Protein AF-A0A7G3ALX7-F1 (afdb_monomer_lite)

Foldseek 3Di:
DLVVVVVVCVVCVVVCVVVVPDNDDPVVVVVVVVVLVVVLVVCVVVVNADPDPSNQVVCCVPPVDGPPPPPD

pLDDT: mean 85.76, std 9.84, range [50.75, 97.25]

Organism: Lutzomyia longipalpis (NCBI:txid7200)

Radius of gyration: 17.98 Å; chains: 1; bounding box: 38×24×45 Å

Sequence (72 aa):
MEFLRIFFLTLFPGLGKALRLKINKPEVTDFCMKLLRETTEYREKHGIKRNDFLDLLMQIKNTGKIEGDDTD

Secondary structure (DSSP, 8-state):
-HHHHHHHHHH-HHHHHHTT--SS-HHHHHHHHHHHHHHHHHHHHHT---SSHHHHHHHHHHHSS-TT----

Structure (mmCIF, N/CA/C/O backbone):
data_AF-A0A7G3ALX7-F1
#
_entry.id   AF-A0A7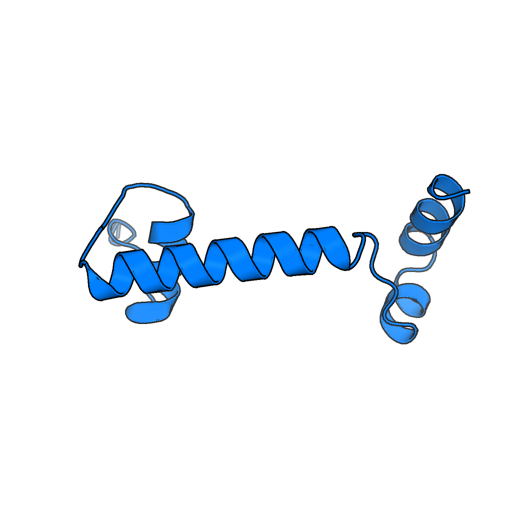G3ALX7-F1
#
loop_
_atom_site.group_PDB
_atom_site.id
_atom_site.type_symbol
_atom_site.label_atom_id
_atom_site.label_alt_id
_atom_site.label_comp_id
_atom_site.label_asym_id
_atom_site.label_entity_id
_atom_site.label_seq_id
_atom_site.pdbx_PDB_ins_code
_atom_site.Cartn_x
_atom_site.Cartn_y
_atom_site.Cartn_z
_atom_site.occupancy
_atom_site.B_iso_or_equiv
_atom_site.auth_seq_id
_atom_site.auth_comp_id
_atom_site.auth_asym_id
_atom_site.auth_atom_id
_atom_site.pdbx_PDB_model_num
ATOM 1 N N . MET A 1 1 ? 17.459 -10.824 -18.999 1.00 61.16 1 MET A N 1
ATOM 2 C CA . MET A 1 1 ? 17.233 -9.444 -19.492 1.00 61.16 1 MET A CA 1
ATOM 3 C C . MET A 1 1 ? 16.711 -8.485 -18.414 1.00 61.16 1 MET A C 1
ATOM 5 O O . MET A 1 1 ? 17.057 -7.315 -18.481 1.00 61.16 1 MET A O 1
ATOM 9 N N . GLU A 1 2 ? 15.967 -8.933 -17.389 1.00 69.75 2 GLU A N 1
ATOM 10 C CA . GLU A 1 2 ? 15.454 -8.054 -16.305 1.00 69.75 2 GLU A CA 1
ATOM 11 C C . GLU A 1 2 ? 16.540 -7.293 -15.523 1.00 69.75 2 GLU A C 1
ATOM 13 O O . GLU A 1 2 ? 16.342 -6.148 -15.127 1.00 69.75 2 GLU A O 1
ATOM 18 N N . PHE A 1 3 ? 17.722 -7.891 -15.355 1.00 74.38 3 PHE A N 1
ATOM 19 C CA . PHE A 1 3 ? 18.841 -7.258 -14.651 1.00 74.38 3 PHE A CA 1
ATOM 20 C C . PHE A 1 3 ? 19.320 -5.970 -15.338 1.00 74.38 3 PHE A C 1
ATOM 22 O O . PHE A 1 3 ? 19.600 -4.979 -14.672 1.00 74.38 3 PHE A O 1
ATOM 29 N N . LEU A 1 4 ? 19.337 -5.955 -16.678 1.00 78.56 4 LEU A N 1
ATOM 30 C CA . LEU A 1 4 ? 19.691 -4.770 -17.465 1.00 78.56 4 LEU A CA 1
ATOM 31 C C . LEU A 1 4 ? 18.645 -3.664 -17.311 1.00 78.56 4 LEU A C 1
ATOM 33 O O . LEU A 1 4 ? 18.997 -2.491 -17.253 1.00 78.56 4 LEU A O 1
ATOM 37 N N . ARG A 1 5 ? 17.364 -4.032 -17.195 1.00 74.62 5 ARG A N 1
ATOM 38 C CA . ARG A 1 5 ? 16.262 -3.087 -16.980 1.00 74.62 5 ARG A CA 1
ATOM 39 C C . ARG A 1 5 ? 16.380 -2.403 -15.621 1.00 74.62 5 ARG A C 1
ATOM 41 O O . ARG A 1 5 ? 16.275 -1.184 -15.552 1.00 74.62 5 ARG A O 1
ATOM 48 N N . ILE A 1 6 ? 16.644 -3.168 -14.562 1.00 78.50 6 ILE A N 1
ATOM 49 C CA . ILE A 1 6 ? 16.858 -2.616 -13.216 1.00 78.50 6 ILE A CA 1
ATOM 50 C C . ILE A 1 6 ? 18.108 -1.732 -13.203 1.00 78.50 6 ILE A C 1
ATOM 52 O O . ILE A 1 6 ? 18.030 -0.596 -12.749 1.00 78.50 6 ILE A O 1
ATOM 56 N N . PHE A 1 7 ? 19.214 -2.202 -13.786 1.00 83.25 7 PHE A N 1
ATOM 57 C CA . PHE A 1 7 ? 20.462 -1.443 -13.889 1.00 83.25 7 PHE A CA 1
ATOM 58 C C . PHE A 1 7 ? 20.279 -0.100 -14.618 1.00 83.25 7 PHE A C 1
ATOM 60 O O . PHE A 1 7 ? 20.747 0.941 -14.155 1.00 83.25 7 PHE A O 1
ATOM 67 N N . PHE A 1 8 ? 19.528 -0.083 -15.722 1.00 80.31 8 PHE A N 1
ATOM 68 C CA . PHE A 1 8 ? 19.244 1.145 -16.464 1.00 80.31 8 PHE A CA 1
ATOM 69 C C . PHE A 1 8 ? 18.354 2.115 -15.670 1.00 80.31 8 PHE A C 1
ATOM 71 O O . PHE A 1 8 ? 18.597 3.322 -15.676 1.00 80.31 8 PHE A O 1
ATOM 78 N N . LEU A 1 9 ? 17.362 1.600 -14.932 1.00 79.69 9 LEU A N 1
ATOM 79 C CA . LEU A 1 9 ? 16.510 2.409 -14.049 1.00 79.69 9 LEU A CA 1
ATOM 80 C C . LEU A 1 9 ? 17.279 2.993 -12.860 1.00 79.69 9 LEU A C 1
ATOM 82 O O . LEU A 1 9 ? 16.957 4.096 -12.422 1.00 79.69 9 LEU A O 1
ATOM 86 N N . THR A 1 10 ? 18.298 2.288 -12.361 1.00 78.25 10 THR A N 1
ATOM 87 C CA . THR A 1 10 ? 19.163 2.792 -11.288 1.00 78.25 10 THR A CA 1
ATOM 88 C C . THR A 1 10 ? 20.165 3.833 -11.776 1.00 78.25 10 THR A C 1
ATOM 90 O O . THR A 1 10 ? 20.424 4.795 -11.060 1.00 78.25 10 THR A O 1
ATOM 93 N N . LEU A 1 11 ? 20.705 3.681 -12.990 1.00 85.00 11 LEU A N 1
ATOM 94 C CA . LEU A 1 11 ? 21.686 4.618 -13.545 1.00 85.00 11 LEU A CA 1
ATOM 95 C C . LEU A 1 11 ? 21.056 5.906 -14.083 1.00 85.00 11 LEU A C 1
ATOM 97 O O . LEU A 1 11 ? 21.665 6.970 -13.995 1.00 85.00 11 LEU A O 1
ATOM 101 N N . PHE A 1 12 ? 19.835 5.831 -14.618 1.00 85.31 12 PHE A N 1
ATOM 102 C CA . PHE A 1 12 ? 19.145 6.974 -15.220 1.00 85.31 12 PHE A CA 1
ATOM 103 C C . PHE A 1 12 ? 17.765 7.205 -14.585 1.00 85.31 12 PHE A C 1
ATOM 105 O O . PHE A 1 12 ? 16.732 7.086 -15.256 1.00 85.31 12 PHE A O 1
ATOM 112 N N . PRO A 1 13 ? 17.708 7.589 -13.296 1.00 77.69 13 PRO A N 1
ATOM 113 C CA . PRO A 1 13 ? 16.450 7.729 -12.563 1.00 77.69 13 PRO A CA 1
ATOM 114 C C . PRO A 1 13 ? 15.529 8.811 -13.151 1.00 77.69 13 PRO A C 1
ATOM 116 O O . PRO A 1 13 ? 14.308 8.679 -13.086 1.00 77.69 13 PRO A O 1
ATOM 119 N N . GLY A 1 14 ? 16.089 9.863 -13.764 1.00 81.56 14 GLY A N 1
ATOM 120 C CA . GLY A 1 14 ? 15.317 10.918 -14.433 1.00 81.56 14 GLY A CA 1
ATOM 121 C C . GLY A 1 14 ? 14.544 10.411 -15.654 1.00 81.56 14 GLY A C 1
ATOM 122 O O . GLY A 1 14 ? 13.346 10.662 -15.775 1.00 81.56 14 GLY A O 1
ATOM 123 N N . LEU A 1 15 ? 15.200 9.622 -16.513 1.00 79.75 15 LEU A N 1
ATOM 124 C CA . LEU A 1 15 ? 14.569 8.986 -17.676 1.00 79.75 15 LEU A CA 1
ATOM 125 C C . LEU A 1 15 ? 13.570 7.906 -17.252 1.00 79.75 15 LEU A C 1
ATOM 127 O O . LEU A 1 15 ? 12.474 7.834 -17.804 1.00 79.75 15 LEU A O 1
ATOM 131 N N . GLY A 1 16 ? 13.902 7.115 -16.226 1.00 79.50 16 GLY A N 1
ATOM 132 C CA . GLY A 1 16 ? 12.985 6.128 -15.653 1.00 79.50 16 GLY A CA 1
ATOM 133 C C . GLY A 1 16 ? 11.689 6.756 -15.130 1.00 79.50 16 GLY A C 1
ATOM 134 O O . GLY A 1 16 ? 10.602 6.242 -15.405 1.00 79.50 16 GLY A O 1
ATOM 135 N N . LYS A 1 17 ? 11.788 7.907 -14.445 1.00 76.62 17 LYS A N 1
ATOM 136 C CA . LYS A 1 17 ? 10.625 8.689 -13.990 1.00 76.62 17 LYS A CA 1
ATOM 137 C C . LYS A 1 17 ? 9.834 9.281 -15.158 1.00 76.62 17 LYS A C 1
ATOM 139 O O . LYS A 1 17 ? 8.612 9.148 -15.169 1.00 76.62 17 LYS A O 1
ATOM 144 N N . ALA A 1 18 ? 10.505 9.882 -16.144 1.00 81.25 18 ALA A N 1
ATOM 145 C CA . ALA A 1 18 ? 9.851 10.471 -17.316 1.00 81.25 18 ALA A CA 1
ATOM 146 C C . ALA A 1 18 ? 9.062 9.429 -18.131 1.00 81.25 18 ALA A C 1
ATOM 148 O O . ALA A 1 18 ? 7.935 9.685 -18.545 1.00 81.25 18 ALA A O 1
ATOM 149 N N . LEU A 1 19 ? 9.617 8.224 -18.284 1.00 78.75 19 LEU A N 1
ATOM 150 C CA . LEU A 1 19 ? 8.995 7.111 -19.007 1.00 78.75 19 LEU A CA 1
ATOM 151 C C . LEU A 1 19 ? 8.059 6.254 -18.135 1.00 78.75 19 LEU A C 1
ATOM 153 O O . LEU A 1 19 ? 7.547 5.239 -18.603 1.00 78.75 19 LEU A O 1
ATOM 157 N N . ARG A 1 20 ? 7.832 6.639 -16.868 1.00 79.44 20 ARG A N 1
ATOM 158 C CA . ARG A 1 20 ? 6.985 5.923 -15.890 1.00 79.44 20 ARG A CA 1
ATOM 159 C C . ARG A 1 20 ? 7.301 4.426 -15.794 1.00 79.44 20 ARG A C 1
ATOM 161 O O . ARG A 1 20 ? 6.412 3.593 -15.600 1.00 79.44 20 ARG A O 1
ATOM 168 N N . LEU A 1 21 ? 8.576 4.074 -15.927 1.00 77.25 21 LEU A N 1
ATOM 169 C CA . LEU A 1 21 ? 9.007 2.686 -15.907 1.00 77.25 21 LEU A CA 1
ATOM 170 C C . LEU A 1 21 ? 8.977 2.156 -14.471 1.00 77.25 21 LEU A C 1
ATOM 172 O O . LEU A 1 21 ? 9.679 2.644 -13.588 1.00 77.25 21 LEU A O 1
ATOM 176 N N . LYS A 1 22 ? 8.150 1.133 -14.244 1.00 76.00 22 LYS A N 1
ATOM 177 C CA . LYS A 1 22 ? 8.016 0.464 -12.946 1.00 76.00 22 LYS A CA 1
ATOM 178 C C . LYS A 1 22 ? 8.979 -0.713 -12.848 1.00 76.00 22 LYS A C 1
ATOM 180 O O . LYS A 1 22 ? 9.020 -1.551 -13.750 1.00 76.00 22 LYS A O 1
ATOM 185 N N . ILE A 1 23 ? 9.712 -0.787 -11.739 1.00 76.88 23 ILE A N 1
ATOM 186 C CA . ILE A 1 23 ? 10.578 -1.928 -11.408 1.00 76.88 23 ILE A CA 1
ATOM 187 C C . ILE A 1 23 ? 9.719 -3.174 -11.165 1.00 76.88 23 ILE A C 1
ATOM 189 O O . ILE A 1 23 ? 10.004 -4.243 -11.696 1.00 76.88 23 ILE A O 1
ATOM 193 N N . ASN A 1 24 ? 8.621 -3.008 -10.426 1.00 81.12 24 ASN A N 1
ATOM 194 C CA . ASN A 1 24 ? 7.705 -4.094 -10.104 1.00 81.12 24 ASN A CA 1
ATOM 195 C C . ASN A 1 24 ? 6.864 -4.494 -11.318 1.00 81.12 24 ASN A C 1
ATOM 197 O O . ASN A 1 24 ? 6.424 -3.641 -12.098 1.00 81.12 24 ASN A O 1
ATOM 201 N N . LYS A 1 25 ? 6.592 -5.797 -11.439 1.00 86.25 25 LYS A N 1
ATOM 202 C CA . LYS A 1 25 ? 5.615 -6.304 -12.406 1.00 86.25 25 LYS A CA 1
ATOM 203 C C . LYS A 1 25 ? 4.226 -5.731 -12.073 1.00 86.25 25 LYS A C 1
ATOM 205 O O . LYS A 1 25 ? 3.874 -5.675 -10.889 1.00 86.25 25 LYS A O 1
ATOM 210 N N . PRO A 1 26 ? 3.443 -5.313 -13.084 1.00 86.44 26 PRO A N 1
ATOM 211 C CA . PRO A 1 26 ? 2.125 -4.719 -12.865 1.00 86.44 26 PRO A CA 1
ATOM 212 C C . PRO A 1 26 ? 1.197 -5.674 -12.111 1.00 86.44 26 PRO A C 1
ATOM 214 O O . PRO A 1 26 ? 0.638 -5.282 -11.099 1.00 86.44 26 PRO A O 1
ATOM 217 N N . GLU A 1 27 ? 1.177 -6.951 -12.491 1.00 89.81 27 GLU A N 1
ATOM 218 C CA . GLU A 1 27 ? 0.349 -7.986 -11.860 1.00 89.81 27 GLU A CA 1
ATOM 219 C C . GLU A 1 27 ? 0.582 -8.123 -10.346 1.00 89.81 27 GLU A C 1
ATOM 221 O O . GLU A 1 27 ? -0.368 -8.198 -9.573 1.00 89.81 27 GLU A O 1
ATOM 226 N N . VAL A 1 28 ? 1.842 -8.074 -9.898 1.00 91.69 28 VAL A N 1
ATOM 227 C CA . VAL A 1 28 ? 2.176 -8.134 -8.463 1.00 91.69 28 VAL A CA 1
ATOM 228 C C . VAL A 1 28 ? 1.690 -6.879 -7.742 1.00 91.69 28 VAL A C 1
ATOM 230 O O . VAL A 1 28 ? 1.192 -6.951 -6.621 1.00 91.69 28 VAL A O 1
ATOM 233 N N . THR A 1 29 ? 1.821 -5.719 -8.388 1.00 91.12 29 THR A N 1
ATOM 234 C CA . THR A 1 29 ? 1.357 -4.448 -7.820 1.00 91.12 29 THR A CA 1
ATOM 235 C C . THR A 1 29 ? -0.163 -4.448 -7.683 1.00 91.12 29 THR A C 1
ATOM 237 O O . THR A 1 29 ? -0.676 -4.108 -6.621 1.00 91.12 29 THR A O 1
ATOM 240 N N . ASP A 1 30 ? -0.872 -4.872 -8.726 1.00 94.31 30 ASP A N 1
ATOM 241 C CA . ASP A 1 30 ? -2.332 -4.915 -8.759 1.00 94.31 30 ASP A CA 1
ATOM 242 C C . ASP A 1 30 ? -2.877 -5.919 -7.738 1.00 94.31 30 ASP A C 1
ATOM 244 O O . ASP A 1 30 ? -3.812 -5.602 -7.002 1.00 94.31 30 ASP A O 1
ATOM 248 N N . PHE A 1 31 ? -2.239 -7.088 -7.615 1.00 95.88 31 PHE A N 1
ATOM 249 C CA . PHE A 1 31 ? -2.564 -8.075 -6.588 1.00 95.88 31 PHE A CA 1
ATOM 250 C C . PHE A 1 31 ? -2.409 -7.503 -5.174 1.00 95.88 31 PHE A C 1
ATOM 252 O O . PHE A 1 31 ? -3.359 -7.542 -4.391 1.00 95.88 31 PHE A O 1
ATOM 259 N N . CYS A 1 32 ? -1.244 -6.934 -4.845 1.00 94.88 32 CYS A N 1
ATOM 260 C CA . CYS A 1 32 ? -1.005 -6.371 -3.516 1.00 94.88 32 CYS A CA 1
ATOM 261 C C . CYS A 1 32 ? -1.980 -5.229 -3.203 1.00 94.88 32 CYS A C 1
ATOM 263 O O . CYS A 1 32 ? -2.528 -5.175 -2.105 1.00 94.88 32 CYS A O 1
ATOM 265 N N . MET A 1 33 ? -2.239 -4.337 -4.164 1.00 94.88 33 MET A N 1
ATOM 266 C CA . MET A 1 33 ? -3.175 -3.225 -3.977 1.00 94.88 33 MET A CA 1
ATOM 267 C C . MET A 1 33 ? -4.611 -3.706 -3.766 1.00 94.88 33 MET A C 1
ATOM 269 O O . MET A 1 33 ? -5.317 -3.157 -2.919 1.00 94.88 33 MET A O 1
ATOM 273 N N . LYS A 1 34 ? -5.040 -4.737 -4.502 1.00 97.25 34 LYS A N 1
ATOM 274 C CA . LYS A 1 34 ? -6.346 -5.369 -4.306 1.00 97.25 34 LYS A CA 1
ATOM 275 C C . LYS A 1 34 ? -6.451 -5.985 -2.911 1.00 97.25 34 LYS A C 1
ATOM 277 O O . LYS A 1 34 ? -7.386 -5.664 -2.186 1.00 97.25 34 LYS A O 1
ATOM 282 N N . LEU A 1 35 ? -5.466 -6.790 -2.513 1.00 96.56 35 LEU A N 1
ATOM 283 C CA . LEU A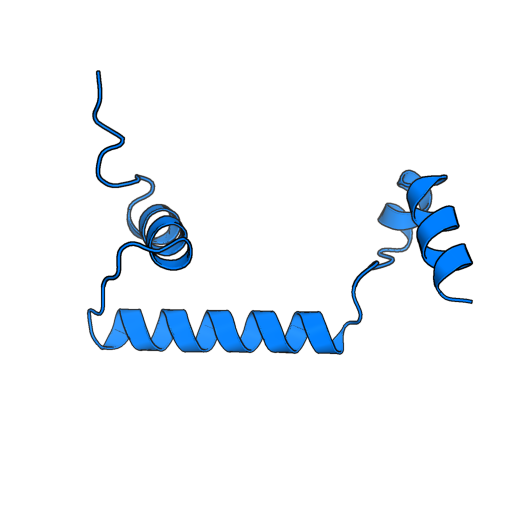 1 35 ? -5.444 -7.456 -1.210 1.00 96.56 35 LEU A CA 1
ATOM 284 C C . LEU A 1 35 ? -5.488 -6.456 -0.049 1.00 96.56 35 LEU A C 1
ATOM 286 O O . LEU A 1 35 ? -6.263 -6.629 0.892 1.00 96.56 35 LEU A O 1
ATOM 290 N N . LEU A 1 36 ? -4.663 -5.408 -0.108 1.00 95.69 36 LEU A N 1
ATOM 291 C CA . LEU A 1 36 ? -4.626 -4.370 0.922 1.00 95.69 36 LEU A CA 1
ATOM 292 C C . LEU A 1 36 ? -5.969 -3.641 1.017 1.00 95.69 36 LEU A C 1
ATOM 294 O O . LEU A 1 36 ? -6.485 -3.472 2.118 1.00 95.69 36 LEU A O 1
ATOM 298 N N . ARG A 1 37 ? -6.566 -3.276 -0.124 1.00 95.31 37 ARG A N 1
ATOM 299 C CA . ARG A 1 37 ? -7.889 -2.640 -0.177 1.00 95.31 37 ARG A CA 1
ATOM 300 C C . ARG A 1 37 ? -8.963 -3.520 0.457 1.00 95.31 37 ARG A C 1
ATOM 302 O O . ARG A 1 37 ? -9.668 -3.055 1.344 1.00 95.31 37 ARG A O 1
ATOM 309 N N . GLU A 1 38 ? -9.056 -4.779 0.038 1.00 96.75 38 GLU A N 1
ATOM 310 C CA . GLU A 1 38 ? -10.039 -5.730 0.568 1.00 96.75 38 GLU A CA 1
ATOM 311 C C . GLU A 1 38 ? -9.854 -5.941 2.075 1.00 96.75 38 GLU A C 1
ATOM 313 O O . GLU A 1 38 ? -10.826 -5.946 2.829 1.00 96.75 38 GLU A O 1
ATOM 318 N N . THR A 1 39 ? -8.603 -6.046 2.532 1.00 95.38 39 THR A N 1
ATOM 319 C CA . THR A 1 39 ? -8.282 -6.216 3.953 1.00 95.38 39 THR A CA 1
ATOM 320 C C . THR A 1 39 ? -8.691 -4.993 4.770 1.00 95.38 39 THR A C 1
ATOM 322 O O . THR A 1 39 ? -9.330 -5.147 5.811 1.00 95.38 39 THR A O 1
ATOM 325 N N . THR A 1 40 ? -8.354 -3.783 4.317 1.00 95.00 40 THR A N 1
ATOM 326 C CA . THR A 1 40 ? -8.744 -2.539 4.993 1.00 95.00 40 THR A CA 1
ATOM 327 C C . THR A 1 40 ? -10.262 -2.386 5.032 1.00 95.00 40 THR A C 1
ATOM 329 O O . THR A 1 40 ? -10.815 -2.173 6.105 1.00 95.00 40 THR A O 1
ATOM 332 N N . GLU A 1 41 ? -10.955 -2.574 3.906 1.00 95.38 41 GLU A N 1
ATOM 333 C CA . GLU A 1 41 ? -12.418 -2.466 3.842 1.00 95.38 41 GLU A CA 1
ATOM 334 C C . GLU A 1 41 ? -13.114 -3.485 4.753 1.00 95.38 41 GLU A C 1
ATOM 336 O O . GLU A 1 41 ? -14.091 -3.158 5.430 1.00 95.38 41 GLU A O 1
ATOM 341 N N . TYR A 1 42 ? -12.613 -4.722 4.794 1.00 96.75 42 TYR A N 1
ATOM 342 C CA . TYR A 1 42 ? -13.133 -5.751 5.688 1.00 96.75 42 TYR A CA 1
ATOM 343 C C . TYR A 1 42 ? -12.948 -5.361 7.158 1.00 96.75 42 TYR A C 1
ATOM 345 O O . TYR A 1 42 ? -13.899 -5.465 7.937 1.00 96.75 42 TYR A O 1
ATOM 353 N N . ARG A 1 43 ? -11.754 -4.886 7.537 1.00 95.12 43 ARG A N 1
ATOM 354 C CA . ARG A 1 43 ? -11.455 -4.463 8.912 1.00 95.12 43 ARG A CA 1
ATOM 355 C C . ARG A 1 43 ? -12.307 -3.270 9.339 1.00 95.12 43 ARG A C 1
ATOM 357 O O . ARG A 1 43 ? -12.874 -3.312 10.426 1.00 95.12 43 ARG A O 1
ATOM 364 N N . GLU A 1 44 ? -12.458 -2.266 8.475 1.00 92.19 44 GLU A N 1
ATOM 365 C CA . GLU A 1 44 ? -13.276 -1.075 8.741 1.00 92.19 44 GLU A CA 1
ATOM 366 C C . GLU A 1 44 ? -14.749 -1.439 8.959 1.00 92.19 44 GLU A C 1
ATOM 368 O O . GLU A 1 44 ? -15.355 -0.993 9.931 1.00 92.19 44 GLU A O 1
ATOM 373 N N . LYS A 1 45 ? -15.317 -2.309 8.114 1.00 95.31 45 LYS A N 1
ATOM 374 C CA . LYS A 1 45 ? -16.720 -2.743 8.238 1.00 95.31 45 LYS A CA 1
ATOM 375 C C . LYS A 1 45 ? -17.006 -3.538 9.512 1.00 95.31 45 LYS A C 1
ATOM 377 O O . LYS A 1 45 ? -18.117 -3.466 10.024 1.00 95.31 45 LYS A O 1
ATOM 382 N N . HIS A 1 46 ? -16.031 -4.301 10.002 1.00 95.69 46 HIS A N 1
ATOM 383 C CA . HIS A 1 46 ? -16.200 -5.175 11.168 1.00 95.69 46 HIS A CA 1
ATOM 384 C C . HIS A 1 46 ? -15.587 -4.602 12.454 1.00 95.69 46 HIS A C 1
ATOM 386 O O . HIS A 1 46 ? -15.599 -5.278 13.480 1.00 95.69 46 HIS A O 1
ATOM 392 N N . GLY A 1 47 ? -15.028 -3.386 12.417 1.00 90.38 47 GLY A N 1
ATOM 393 C CA . GLY A 1 47 ? -14.362 -2.772 13.570 1.00 90.38 47 GLY A CA 1
ATOM 394 C C . GLY A 1 47 ? -13.140 -3.557 14.063 1.00 90.38 47 GLY A C 1
ATOM 395 O O . GLY A 1 47 ? -12.827 -3.536 15.251 1.00 90.38 47 GLY A O 1
ATOM 396 N N . ILE A 1 48 ? -12.462 -4.288 13.173 1.00 90.69 48 ILE A N 1
ATOM 397 C CA . ILE A 1 48 ? -11.300 -5.102 13.539 1.00 90.69 48 ILE A CA 1
ATOM 398 C C . ILE A 1 48 ? -10.074 -4.202 13.611 1.00 90.69 48 ILE A C 1
ATOM 400 O O . ILE A 1 48 ? -9.614 -3.685 12.594 1.00 90.69 48 ILE A O 1
ATOM 404 N N . LYS A 1 49 ? -9.499 -4.098 14.806 1.00 88.69 49 LYS A N 1
ATOM 405 C CA . LYS A 1 49 ? -8.209 -3.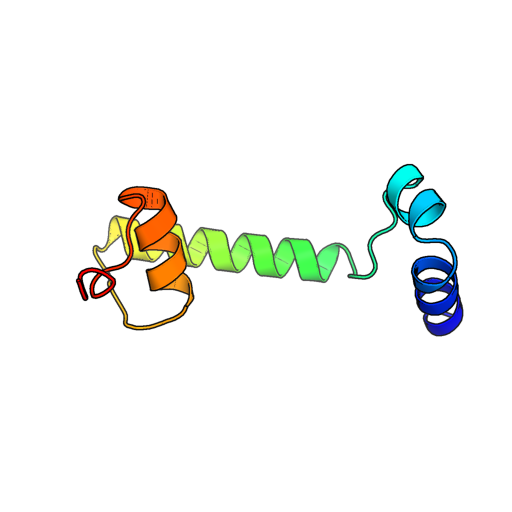458 15.050 1.00 88.69 49 LYS A CA 1
ATOM 406 C C . LYS A 1 49 ? -7.165 -4.517 15.376 1.00 88.69 49 LYS A C 1
ATOM 408 O O . LYS A 1 49 ? -7.432 -5.422 16.169 1.00 88.69 49 LYS A O 1
ATOM 413 N N . ARG A 1 50 ? -5.979 -4.415 14.783 1.00 87.44 50 ARG A N 1
ATOM 414 C CA . ARG A 1 50 ? -4.800 -5.172 15.224 1.00 87.44 50 ARG A CA 1
ATOM 415 C C . ARG A 1 50 ? -3.668 -4.190 15.557 1.00 87.44 50 ARG A C 1
ATOM 417 O O . ARG A 1 50 ? -3.828 -2.972 15.491 1.00 87.44 50 ARG A O 1
ATOM 424 N N . ASN A 1 51 ? -2.537 -4.745 15.976 1.00 91.19 51 ASN A N 1
ATOM 425 C CA . ASN A 1 51 ? -1.328 -3.995 16.309 1.00 91.19 51 ASN A CA 1
ATOM 426 C C . ASN A 1 51 ? -0.268 -4.238 15.223 1.00 91.19 51 ASN A C 1
ATOM 428 O O . ASN A 1 51 ? 0.843 -4.671 15.522 1.00 91.19 51 ASN A O 1
ATOM 432 N N . ASP A 1 52 ? -0.650 -4.076 13.951 1.00 92.69 52 ASP A N 1
ATOM 433 C CA . ASP A 1 52 ? 0.227 -4.287 12.797 1.00 92.69 52 ASP A CA 1
ATOM 434 C C . ASP A 1 52 ? 0.419 -3.011 11.960 1.00 92.69 52 ASP A C 1
ATOM 436 O O . ASP A 1 52 ? -0.199 -1.973 12.194 1.00 92.69 52 ASP A O 1
ATOM 440 N N . PHE A 1 53 ? 1.317 -3.081 10.974 1.00 92.75 53 PHE A N 1
ATOM 441 C CA . PHE A 1 53 ? 1.627 -1.947 10.103 1.00 92.75 53 PHE A CA 1
ATOM 442 C C . PHE A 1 53 ? 0.403 -1.416 9.343 1.00 92.75 53 PHE A C 1
ATOM 444 O O . PHE A 1 53 ? 0.291 -0.209 9.142 1.00 92.75 53 PHE A O 1
ATOM 451 N N . LEU A 1 54 ? -0.528 -2.286 8.933 1.00 93.81 54 LEU A N 1
ATOM 452 C CA . LEU A 1 54 ? -1.729 -1.845 8.229 1.00 93.81 54 LEU A CA 1
ATOM 453 C C . LEU A 1 54 ? -2.645 -1.058 9.168 1.00 93.81 54 LEU A C 1
ATOM 455 O O . LEU A 1 54 ? -3.238 -0.075 8.736 1.00 93.81 54 LEU A O 1
ATOM 459 N N . ASP A 1 55 ? -2.720 -1.429 10.447 1.00 93.06 55 ASP A N 1
ATOM 460 C CA . ASP A 1 55 ? -3.464 -0.639 11.430 1.00 93.06 55 ASP A CA 1
ATOM 461 C C . ASP A 1 55 ? -2.828 0.722 11.686 1.00 93.06 55 ASP A C 1
ATOM 463 O O . ASP A 1 55 ? -3.560 1.702 11.781 1.00 93.06 55 ASP A O 1
ATOM 467 N N . LEU A 1 56 ? -1.496 0.823 11.711 1.00 93.62 56 LEU A N 1
ATOM 468 C CA . LEU A 1 56 ? -0.818 2.124 11.780 1.00 93.62 56 LEU A CA 1
ATOM 469 C C . LEU A 1 56 ? -1.186 3.002 10.575 1.00 93.62 56 LEU A C 1
ATOM 471 O O . LEU A 1 56 ? -1.537 4.169 10.732 1.00 93.62 56 LEU A O 1
ATOM 475 N N . LEU A 1 57 ? -1.183 2.434 9.365 1.00 93.81 57 LEU A N 1
ATOM 476 C CA . LEU A 1 57 ? -1.596 3.157 8.159 1.00 93.81 57 LEU A CA 1
ATOM 477 C C . LEU A 1 57 ? -3.072 3.573 8.203 1.00 93.81 57 LEU A C 1
ATOM 479 O O . LEU A 1 57 ? -3.409 4.681 7.786 1.00 93.81 57 LEU A O 1
ATOM 483 N N . MET A 1 58 ? -3.957 2.707 8.702 1.00 93.31 58 MET A N 1
ATOM 484 C CA . MET A 1 58 ? -5.379 3.023 8.856 1.00 93.31 58 MET A CA 1
ATOM 485 C C . MET A 1 58 ? -5.614 4.106 9.914 1.00 93.31 58 MET A C 1
ATOM 487 O O . MET A 1 58 ? -6.478 4.955 9.709 1.00 93.31 58 MET A O 1
ATOM 491 N N . GLN A 1 59 ? -4.835 4.129 11.000 1.00 92.31 59 GLN A N 1
ATOM 492 C CA . GLN A 1 59 ? -4.868 5.211 11.988 1.00 9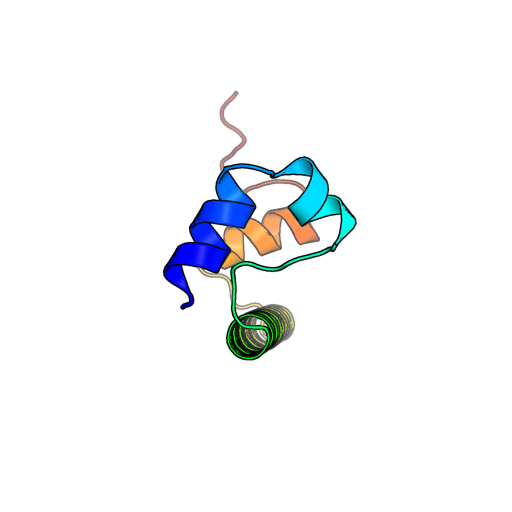2.31 59 GLN A CA 1
ATOM 493 C C . GLN A 1 59 ? -4.494 6.541 11.334 1.00 92.31 59 GLN A C 1
ATOM 495 O O . GLN A 1 59 ? -5.296 7.468 11.337 1.00 92.31 59 GLN A O 1
ATOM 500 N N . ILE A 1 60 ? -3.360 6.603 10.632 1.00 93.38 60 ILE A N 1
ATOM 501 C CA . ILE A 1 60 ? -2.950 7.815 9.907 1.00 93.38 60 ILE A CA 1
ATOM 502 C C . ILE A 1 60 ? -4.024 8.248 8.896 1.00 93.38 60 ILE A C 1
ATOM 504 O O . ILE A 1 60 ? -4.364 9.426 8.830 1.00 93.38 60 ILE A O 1
ATOM 508 N N . LYS A 1 61 ? -4.597 7.308 8.131 1.00 90.94 61 LYS A N 1
ATOM 509 C CA . LYS A 1 61 ? -5.663 7.587 7.152 1.00 90.94 61 LYS A CA 1
ATOM 510 C C . LYS A 1 61 ? -6.910 8.193 7.809 1.00 90.94 61 LYS A C 1
ATOM 512 O O . LYS A 1 61 ? -7.496 9.111 7.241 1.00 90.94 61 LYS A O 1
ATOM 517 N N . ASN A 1 62 ? -7.339 7.654 8.950 1.00 90.44 62 ASN A N 1
ATOM 518 C CA . ASN A 1 62 ? -8.645 7.961 9.534 1.00 90.44 62 ASN A CA 1
ATOM 519 C C . ASN A 1 62 ? -8.594 9.085 10.581 1.00 90.44 62 ASN A C 1
ATOM 521 O O . ASN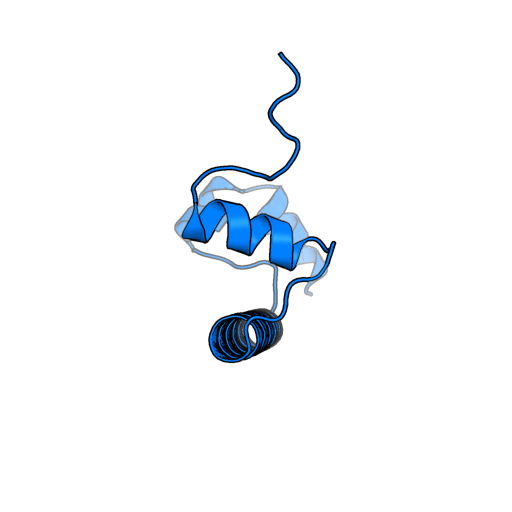 A 1 62 ? -9.543 9.858 10.680 1.00 90.44 62 ASN A O 1
ATOM 525 N N . THR A 1 63 ? -7.513 9.191 11.356 1.00 89.31 63 THR A N 1
ATOM 526 C CA . THR A 1 63 ? -7.375 10.153 12.466 1.00 89.31 63 THR A CA 1
ATOM 527 C C . THR A 1 63 ? -6.239 11.153 12.258 1.00 89.31 63 THR A C 1
ATOM 529 O O . THR A 1 63 ? -6.182 12.161 12.961 1.00 89.31 63 THR A O 1
ATOM 532 N N . GLY A 1 64 ? -5.325 10.898 11.315 1.00 89.88 64 GLY A N 1
ATOM 533 C CA . GLY A 1 64 ? -4.130 11.719 11.107 1.00 89.88 64 GLY A CA 1
ATOM 534 C C . GLY A 1 64 ? -3.079 11.596 12.215 1.00 89.88 64 GLY A C 1
ATOM 535 O O . GLY A 1 64 ? -2.092 12.325 12.181 1.00 89.88 64 GLY A O 1
ATOM 536 N N . LYS A 1 65 ? -3.275 10.696 13.187 1.00 88.94 65 LYS A N 1
ATOM 537 C CA . LYS A 1 65 ? -2.377 10.466 14.325 1.00 88.94 65 LYS A CA 1
ATOM 538 C C . LYS A 1 65 ? -2.192 8.974 14.570 1.00 88.94 65 LYS A C 1
ATOM 540 O O . LYS A 1 65 ? -3.074 8.181 14.248 1.00 88.94 65 LYS A O 1
ATOM 545 N N . ILE A 1 66 ? -1.064 8.605 15.165 1.00 89.25 66 ILE A N 1
ATOM 546 C CA . ILE A 1 66 ? -0.800 7.239 15.618 1.00 89.25 66 ILE A CA 1
ATOM 547 C C . ILE A 1 66 ? -1.048 7.185 17.124 1.00 89.25 66 ILE A C 1
ATOM 549 O O . ILE A 1 66 ? -0.609 8.059 17.868 1.00 89.25 66 ILE A O 1
ATOM 553 N N . GLU A 1 67 ? -1.765 6.167 17.583 1.00 81.56 67 GLU A N 1
ATOM 554 C CA . GLU A 1 67 ? -1.960 5.948 19.011 1.00 81.56 67 GLU A CA 1
ATOM 555 C C . GLU A 1 67 ? -0.623 5.636 19.699 1.00 81.56 67 GLU A C 1
ATOM 557 O O . GLU A 1 67 ? 0.091 4.717 19.297 1.00 81.56 67 GLU A O 1
ATOM 562 N N . GLY A 1 68 ? -0.302 6.388 20.755 1.00 78.12 68 GLY A N 1
ATOM 563 C CA . GLY A 1 68 ? 0.959 6.259 21.493 1.00 78.12 68 GLY A CA 1
ATOM 564 C C . GLY A 1 68 ? 2.087 7.177 21.014 1.00 78.12 68 GLY A C 1
ATOM 565 O O . GLY A 1 68 ? 3.162 7.122 21.597 1.00 78.12 68 GLY A O 1
ATOM 566 N N . ASP A 1 69 ? 1.846 8.028 20.010 1.00 71.38 69 ASP A N 1
ATOM 567 C CA . ASP A 1 69 ? 2.771 9.103 19.602 1.00 71.38 69 ASP A CA 1
ATOM 568 C C . ASP A 1 69 ? 2.696 10.333 20.536 1.00 71.38 69 ASP A C 1
ATOM 570 O O . ASP A 1 69 ? 3.486 11.263 20.424 1.00 71.38 69 ASP A O 1
ATOM 574 N N . ASP A 1 70 ? 1.775 10.321 21.508 1.00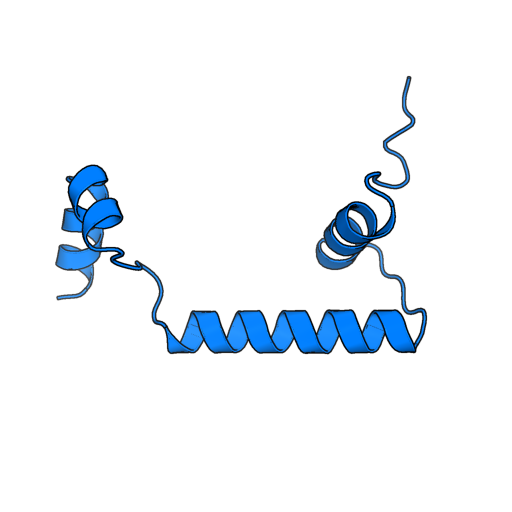 66.31 70 ASP A N 1
ATOM 575 C CA . ASP A 1 70 ? 1.725 11.281 22.615 1.00 66.31 70 ASP A CA 1
ATOM 576 C C . ASP A 1 70 ? 2.782 10.907 23.683 1.00 66.31 70 ASP A C 1
ATOM 578 O O . ASP A 1 70 ? 2.463 10.531 24.812 1.00 66.31 70 ASP A O 1
ATOM 582 N N . THR A 1 71 ? 4.060 10.959 23.312 1.00 58.56 71 THR A N 1
ATOM 583 C CA . THR A 1 71 ? 5.175 11.073 24.264 1.00 58.56 71 THR A CA 1
ATOM 584 C C . THR A 1 71 ? 5.837 12.431 24.052 1.00 58.56 71 THR A C 1
ATOM 586 O O . THR A 1 71 ? 6.658 12.561 23.150 1.00 58.56 71 THR A O 1
ATOM 589 N N . ASP A 1 72 ? 5.430 13.381 24.907 1.00 50.75 72 ASP A N 1
ATOM 590 C CA . ASP A 1 72 ? 5.852 14.790 25.074 1.00 50.75 72 ASP A CA 1
ATOM 591 C C . ASP A 1 72 ? 5.659 15.771 23.897 1.00 50.75 72 ASP A C 1
ATOM 593 O O . ASP A 1 72 ? 6.434 15.753 22.915 1.00 50.75 72 ASP A O 1
#

InterPro domains:
  IPR036396 Cytochrome P450 superfamily [SSF48264] (5-67)
  IPR050476 Insect Cytochrome P450 Detoxification [PTHR24292] (6-65)